Protein AF-A0A9W9DCE4-F1 (afdb_monomer_lite)

pLDDT: mean 75.3, std 23.55, range [30.25, 98.38]

Organism: NCBI:txid40482

Sequence (128 aa):
QAVLPASQFKAKALPLHVNVTHTPPSAGDDDTVPSTSADPGQLGTLTLVPSSFNTGSYGWKGSKRLTVELENDTGTKEKVQVMLTINATVLNSKNAPSEEEKDEAKDTNGEAAKEKEEEEDGGEKDAE

Secondary structure (DSSP, 8-state):
-PPPPHHHHHHHPPPEEEEEESS---SSS-TTS-GGGS-TTEEEEEEEEEEE-TTS-EEEEEEEEEEEEEE-TTS-EEEEEEEEEEEEEPTTGGGSPPPPS---------------------------

Radius of gyration: 23.0 Å; chains: 1; bounding box: 84×34×57 Å

Structure (mmCIF, N/CA/C/O backbone):
data_AF-A0A9W9DCE4-F1
#
_entry.id   AF-A0A9W9DCE4-F1
#
loop_
_atom_site.group_PDB
_atom_site.id
_atom_site.type_symbol
_atom_site.label_atom_id
_atom_site.label_alt_id
_atom_site.label_comp_id
_atom_site.label_asym_id
_atom_site.label_entity_id
_atom_site.label_seq_id
_atom_site.pdbx_PDB_ins_code
_atom_site.Cartn_x
_atom_site.Cartn_y
_atom_site.Cartn_z
_atom_site.occupancy
_atom_site.B_iso_or_equiv
_atom_site.auth_seq_id
_atom_site.auth_comp_id
_atom_site.auth_asym_id
_atom_site.auth_atom_id
_atom_site.pdbx_PDB_model_num
ATOM 1 N N . GLN A 1 1 ? 23.523 1.875 -9.593 1.00 60.00 1 GLN A N 1
ATOM 2 C CA . GLN A 1 1 ? 22.257 1.117 -9.678 1.00 60.00 1 GLN A CA 1
ATOM 3 C C . GLN A 1 1 ? 21.545 1.557 -10.947 1.00 60.00 1 GLN A C 1
ATOM 5 O O . GLN A 1 1 ? 21.476 2.758 -11.175 1.00 60.00 1 GLN A O 1
ATOM 10 N N . ALA A 1 2 ? 21.118 0.629 -11.803 1.00 61.72 2 ALA A N 1
ATOM 11 C CA . ALA A 1 2 ? 20.424 0.972 -13.045 1.00 61.72 2 ALA A CA 1
ATOM 12 C C . ALA A 1 2 ? 18.934 1.228 -12.767 1.00 61.72 2 ALA A C 1
ATOM 14 O O . ALA A 1 2 ? 18.320 0.488 -11.998 1.00 61.72 2 ALA A O 1
ATOM 15 N N . VAL A 1 3 ? 18.374 2.274 -13.376 1.00 78.69 3 VAL A N 1
ATOM 16 C CA . VAL A 1 3 ? 16.952 2.632 -13.293 1.00 78.69 3 VAL A CA 1
ATOM 17 C C . VAL A 1 3 ? 16.301 2.204 -14.607 1.00 78.69 3 VAL A C 1
ATOM 19 O O . VAL A 1 3 ? 16.808 2.531 -15.680 1.00 78.69 3 VAL A O 1
ATOM 22 N N . LEU A 1 4 ? 15.231 1.415 -14.523 1.00 88.56 4 LEU A N 1
ATOM 23 C CA . LEU A 1 4 ? 14.514 0.911 -15.691 1.00 88.56 4 LEU A CA 1
ATOM 24 C C . LEU A 1 4 ? 13.471 1.933 -16.161 1.00 88.56 4 LEU A C 1
ATOM 26 O O . LEU A 1 4 ? 12.921 2.660 -15.336 1.00 88.56 4 LEU A O 1
ATOM 30 N N . PRO A 1 5 ? 13.142 1.949 -17.457 1.00 91.69 5 PRO A N 1
ATOM 31 C CA . PRO A 1 5 ? 11.953 2.628 -17.952 1.00 91.69 5 PRO A CA 1
ATOM 32 C C . PRO A 1 5 ? 10.660 2.154 -17.249 1.00 91.69 5 PRO A C 1
ATOM 34 O O . PRO A 1 5 ? 10.578 1.014 -16.774 1.00 91.69 5 PRO A O 1
ATOM 37 N N . ALA A 1 6 ? 9.652 3.025 -17.135 1.00 91.50 6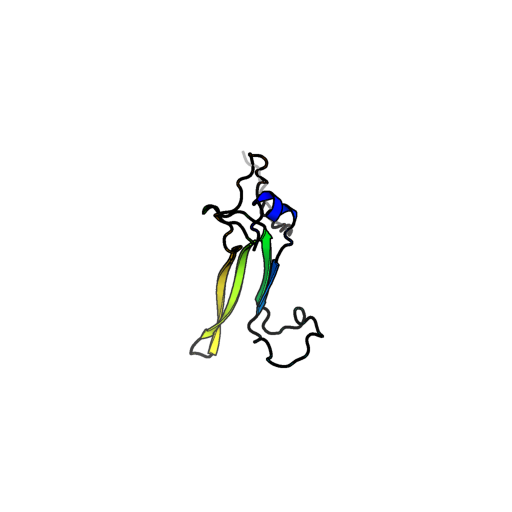 ALA A N 1
ATOM 38 C CA . ALA A 1 6 ? 8.486 2.777 -16.280 1.00 91.50 6 ALA A CA 1
ATOM 39 C C . ALA A 1 6 ? 7.590 1.616 -16.759 1.00 91.50 6 ALA A C 1
ATOM 41 O O . ALA A 1 6 ? 7.102 0.851 -15.924 1.00 91.50 6 ALA A O 1
ATOM 42 N N . SER A 1 7 ? 7.372 1.439 -18.066 1.00 92.00 7 SER A N 1
ATOM 43 C CA . SER A 1 7 ? 6.679 0.266 -18.623 1.00 92.00 7 SER A CA 1
ATOM 44 C C . SER A 1 7 ? 7.462 -1.007 -18.338 1.00 92.00 7 SER A C 1
ATOM 46 O O . SER A 1 7 ? 6.881 -1.974 -17.844 1.00 92.00 7 SER A O 1
ATOM 48 N N . GLN A 1 8 ? 8.788 -0.997 -18.521 1.00 93.94 8 GLN A N 1
ATOM 49 C CA . GLN A 1 8 ? 9.599 -2.166 -18.166 1.00 93.94 8 GLN A CA 1
ATOM 50 C C . GLN A 1 8 ? 9.507 -2.522 -16.682 1.00 93.94 8 GLN A C 1
ATOM 52 O O . GLN A 1 8 ? 9.478 -3.707 -16.344 1.00 93.94 8 GLN A O 1
ATOM 57 N N . PHE A 1 9 ? 9.468 -1.524 -15.797 1.00 94.12 9 PHE A N 1
ATOM 58 C CA . PHE A 1 9 ? 9.238 -1.760 -14.377 1.00 94.12 9 PHE A CA 1
ATOM 59 C C . PHE A 1 9 ? 7.867 -2.405 -14.150 1.00 94.12 9 PHE A C 1
ATOM 61 O O . PHE A 1 9 ? 7.804 -3.476 -13.553 1.00 94.12 9 PHE A O 1
ATOM 68 N N . LYS A 1 10 ? 6.786 -1.812 -14.670 1.00 94.50 10 LYS A N 1
ATOM 69 C CA . LYS A 1 10 ? 5.420 -2.328 -14.482 1.00 94.50 10 LYS A CA 1
ATOM 70 C C . LYS A 1 10 ? 5.238 -3.746 -15.035 1.00 94.50 10 LYS A C 1
ATOM 72 O O . LYS A 1 10 ? 4.539 -4.538 -14.421 1.00 94.50 10 LYS A O 1
ATOM 77 N N . ALA A 1 11 ? 5.892 -4.083 -16.148 1.00 95.12 11 ALA A N 1
ATOM 78 C CA . ALA A 1 11 ? 5.817 -5.410 -16.761 1.00 95.12 11 ALA A CA 1
ATOM 79 C C . ALA A 1 11 ? 6.567 -6.501 -15.973 1.00 95.12 11 ALA A C 1
ATOM 81 O O . ALA A 1 11 ? 6.247 -7.680 -16.100 1.00 95.12 11 ALA A O 1
ATOM 82 N N . LYS A 1 12 ? 7.592 -6.123 -15.198 1.00 94.38 12 LYS A N 1
ATOM 83 C CA . LYS A 1 12 ? 8.462 -7.065 -14.470 1.00 94.38 12 LYS A CA 1
ATOM 84 C C . LYS A 1 12 ? 8.181 -7.115 -12.971 1.00 94.38 12 LYS A C 1
ATOM 86 O O . LYS A 1 12 ? 8.522 -8.101 -12.324 1.00 94.38 12 LYS A O 1
ATOM 91 N N . ALA A 1 13 ? 7.642 -6.041 -12.405 1.00 95.62 13 ALA A N 1
ATOM 92 C CA . ALA A 1 13 ? 7.401 -5.934 -10.979 1.00 95.62 13 ALA A CA 1
ATOM 93 C C . ALA A 1 13 ? 6.201 -6.792 -10.568 1.00 95.62 13 ALA A C 1
ATOM 95 O O . ALA A 1 13 ? 5.139 -6.746 -11.183 1.00 95.62 13 ALA A O 1
ATOM 96 N N . LEU A 1 14 ? 6.370 -7.549 -9.487 1.00 97.50 14 LEU A N 1
ATOM 97 C CA . LEU A 1 14 ? 5.275 -8.255 -8.830 1.00 97.50 14 LEU A CA 1
ATOM 98 C C . LEU A 1 14 ? 4.603 -7.334 -7.807 1.00 97.50 14 LEU A C 1
ATOM 100 O O . LEU A 1 14 ? 5.265 -6.425 -7.300 1.00 97.50 14 LEU A O 1
ATOM 104 N N . PRO A 1 15 ? 3.322 -7.546 -7.473 1.00 97.62 15 PRO A N 1
ATOM 105 C CA . PRO A 1 15 ? 2.679 -6.827 -6.382 1.00 97.62 15 PRO A CA 1
ATOM 106 C C . PRO A 1 15 ? 3.410 -7.014 -5.045 1.00 97.62 15 PRO A C 1
ATOM 108 O O . PRO A 1 15 ? 4.026 -8.052 -4.803 1.00 97.62 15 PRO A O 1
ATOM 111 N N . LEU A 1 16 ? 3.309 -6.022 -4.159 1.00 97.88 16 LEU A N 1
ATOM 112 C CA . LEU A 1 16 ? 3.758 -6.154 -2.771 1.00 97.88 16 LEU A CA 1
ATOM 113 C C . LEU A 1 16 ? 2.554 -6.422 -1.877 1.00 97.88 16 LEU A C 1
ATOM 115 O O . LEU A 1 16 ? 1.563 -5.700 -1.946 1.00 97.88 16 LEU A O 1
ATOM 119 N N . HIS A 1 17 ? 2.648 -7.422 -1.011 1.00 95.50 17 HIS A N 1
ATOM 120 C CA . HIS A 1 17 ? 1.609 -7.708 -0.029 1.00 95.50 17 HIS A CA 1
ATOM 121 C C . HIS A 1 17 ? 2.025 -7.159 1.331 1.00 95.50 17 HIS A C 1
ATOM 123 O O . HIS A 1 17 ? 3.114 -7.443 1.823 1.00 95.50 17 HIS A O 1
ATOM 129 N N . VAL A 1 18 ? 1.148 -6.359 1.926 1.00 94.12 18 VAL A N 1
ATOM 130 C CA . VAL A 1 18 ? 1.336 -5.760 3.245 1.00 94.12 18 VAL A CA 1
ATOM 131 C C . VAL A 1 18 ? 0.346 -6.400 4.201 1.00 94.12 18 VAL A C 1
ATOM 133 O O . VAL A 1 18 ? -0.859 -6.402 3.938 1.00 94.12 18 VAL A O 1
ATOM 136 N N . ASN A 1 19 ? 0.864 -6.918 5.311 1.00 92.00 19 ASN A N 1
ATOM 137 C CA . ASN A 1 19 ? 0.065 -7.355 6.441 1.00 92.00 19 ASN A CA 1
ATOM 138 C C . ASN A 1 19 ? 0.042 -6.250 7.496 1.00 92.00 19 ASN A C 1
ATOM 140 O O . ASN A 1 19 ? 1.097 -5.791 7.928 1.00 92.00 19 ASN A O 1
ATOM 144 N N . VAL A 1 20 ? -1.148 -5.810 7.889 1.00 92.19 20 VAL A N 1
ATOM 145 C CA . VAL A 1 20 ? -1.332 -4.795 8.925 1.00 92.19 20 VAL A CA 1
ATOM 146 C C . VAL A 1 20 ? -1.858 -5.494 10.166 1.00 92.19 20 VAL A C 1
ATOM 148 O O . VAL A 1 20 ? -2.902 -6.143 10.115 1.00 92.19 20 VAL A O 1
ATOM 151 N N . THR A 1 21 ? -1.135 -5.354 11.272 1.00 92.31 21 THR A N 1
ATOM 152 C CA . THR A 1 21 ? -1.447 -6.015 12.538 1.00 92.31 21 THR A CA 1
ATOM 153 C C . THR A 1 21 ? -0.984 -5.180 13.730 1.00 92.31 21 THR A C 1
ATOM 155 O O . THR A 1 21 ? -0.037 -4.400 13.620 1.00 92.31 21 THR A O 1
ATOM 158 N N . HIS A 1 22 ? -1.664 -5.341 14.865 1.00 90.00 22 HIS A N 1
ATOM 159 C CA . HIS A 1 22 ? -1.227 -4.855 16.172 1.00 90.00 22 HIS A CA 1
ATOM 160 C C . HIS A 1 22 ? -0.199 -5.763 16.845 1.00 90.00 22 HIS A C 1
ATOM 162 O O . HIS A 1 22 ? 0.428 -5.334 17.813 1.00 90.00 22 HIS A O 1
ATOM 168 N N . THR A 1 23 ? -0.021 -6.993 16.362 1.00 87.44 23 THR A N 1
ATOM 169 C CA . THR A 1 23 ? 0.964 -7.922 16.910 1.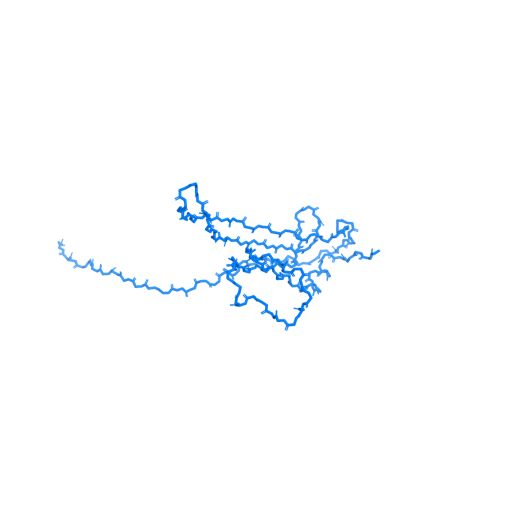00 87.44 23 THR A CA 1
ATOM 170 C C . THR A 1 23 ? 2.364 -7.418 16.566 1.00 87.44 23 THR A C 1
ATOM 172 O O . THR A 1 23 ? 2.712 -7.341 15.384 1.00 87.44 23 THR A O 1
ATOM 175 N N . PRO A 1 24 ? 3.183 -7.038 17.565 1.00 82.94 24 PRO A N 1
ATOM 176 C CA . PRO A 1 24 ? 4.539 -6.587 17.304 1.00 82.94 24 PRO A CA 1
ATOM 177 C C . PRO A 1 24 ? 5.344 -7.712 16.642 1.00 82.94 24 PRO A C 1
ATOM 179 O O . PRO A 1 24 ? 5.170 -8.872 17.022 1.00 82.94 24 PRO A O 1
ATOM 182 N N . PRO A 1 25 ? 6.252 -7.407 15.700 1.00 73.69 25 PRO A N 1
ATOM 183 C CA . PRO A 1 25 ? 7.187 -8.407 15.206 1.00 73.69 25 PRO A CA 1
ATOM 184 C C . PRO A 1 25 ? 8.014 -8.913 16.395 1.00 73.69 25 PRO A C 1
ATOM 186 O O . PRO A 1 25 ? 8.760 -8.151 17.013 1.00 73.69 25 PRO A O 1
ATOM 189 N N . SER A 1 26 ? 7.838 -10.180 16.772 1.00 68.56 26 SER A N 1
ATOM 190 C CA . SER A 1 26 ? 8.616 -10.798 17.843 1.00 68.56 26 SER A CA 1
ATOM 191 C C . SER A 1 26 ? 10.086 -10.806 17.433 1.00 68.56 26 SER A C 1
ATOM 193 O O . SER A 1 26 ? 10.429 -11.362 16.397 1.00 68.56 26 SER A O 1
ATOM 195 N N . ALA A 1 27 ? 10.962 -10.210 18.243 1.00 52.12 27 ALA A N 1
ATOM 196 C CA . ALA A 1 27 ? 12.406 -10.138 17.989 1.00 52.12 27 ALA A CA 1
ATOM 197 C C . ALA A 1 27 ? 13.142 -11.494 18.142 1.00 52.12 27 ALA A C 1
ATOM 199 O O . ALA A 1 27 ? 14.332 -11.510 18.438 1.00 52.12 27 ALA A O 1
ATOM 200 N N . GLY A 1 28 ? 12.432 -12.619 18.017 1.00 50.50 28 GLY A N 1
ATOM 201 C CA . GLY A 1 28 ? 12.951 -13.970 18.212 1.00 50.50 28 GLY A CA 1
ATOM 202 C C . GLY A 1 28 ? 12.999 -14.736 16.897 1.00 50.50 28 GLY A C 1
ATOM 203 O O . GLY A 1 28 ? 11.986 -14.839 16.209 1.00 50.50 28 GLY A O 1
ATOM 204 N N . ASP A 1 29 ? 14.186 -15.247 16.588 1.00 49.88 29 ASP A N 1
ATOM 205 C CA . ASP A 1 29 ? 14.529 -16.098 15.454 1.00 49.88 29 ASP A CA 1
ATOM 206 C C . ASP A 1 29 ? 13.609 -17.326 15.332 1.00 49.88 29 ASP A C 1
ATOM 208 O O . ASP A 1 29 ? 13.849 -18.343 15.975 1.00 49.88 29 ASP A O 1
ATOM 212 N N . ASP A 1 30 ? 12.576 -17.264 14.494 1.00 53.94 30 ASP A N 1
ATOM 213 C CA . ASP A 1 30 ? 12.069 -18.449 13.792 1.00 53.94 30 ASP A CA 1
ATOM 214 C C . ASP A 1 30 ? 11.200 -18.014 12.598 1.00 53.94 30 ASP A C 1
ATOM 216 O O . ASP A 1 30 ? 9.986 -17.838 12.688 1.00 53.94 30 ASP A O 1
ATOM 220 N N . ASP A 1 31 ? 11.846 -17.829 11.443 1.00 56.31 31 ASP A N 1
ATOM 221 C CA . ASP A 1 31 ? 11.243 -17.507 10.133 1.00 56.31 31 ASP A CA 1
ATOM 222 C C . ASP A 1 31 ? 10.397 -18.670 9.546 1.00 56.31 31 ASP A C 1
ATOM 224 O O . ASP A 1 31 ? 10.140 -18.741 8.342 1.00 56.31 31 ASP A O 1
ATOM 228 N N . THR A 1 32 ? 9.986 -19.643 10.364 1.00 55.34 32 THR A N 1
ATOM 229 C CA . THR A 1 32 ? 9.501 -20.950 9.893 1.00 55.34 32 THR A CA 1
ATOM 230 C C . THR A 1 32 ? 7.979 -21.109 9.867 1.00 55.34 32 THR A C 1
ATOM 232 O O . THR A 1 32 ? 7.493 -22.102 9.321 1.00 55.34 32 THR A O 1
ATOM 235 N N . VAL A 1 33 ? 7.195 -20.140 10.368 1.00 55.06 33 VAL A N 1
ATOM 236 C CA . VAL A 1 33 ? 5.721 -20.238 10.397 1.00 55.06 33 VAL A CA 1
ATOM 237 C C . VAL A 1 33 ? 5.053 -19.011 9.753 1.00 55.06 33 VAL A C 1
ATOM 239 O O . VAL A 1 33 ? 5.191 -17.903 10.269 1.00 55.06 33 VAL A O 1
ATOM 242 N N . PRO A 1 34 ? 4.274 -19.170 8.662 1.00 56.56 34 PRO A N 1
ATOM 243 C CA . PRO A 1 34 ? 3.475 -18.084 8.095 1.00 56.56 34 PRO A CA 1
ATOM 244 C C . PRO A 1 34 ? 2.382 -17.658 9.089 1.00 56.56 34 PRO A C 1
ATOM 246 O O . PRO A 1 34 ? 1.355 -18.319 9.238 1.00 56.56 34 PRO A O 1
ATOM 249 N N . SER A 1 35 ? 2.608 -16.553 9.794 1.00 58.34 35 SER A N 1
ATOM 250 C CA . SER A 1 35 ? 1.823 -16.124 10.959 1.00 58.34 35 SER A CA 1
ATOM 251 C C . SER A 1 35 ? 0.494 -15.426 10.639 1.00 58.34 35 SER A C 1
ATOM 253 O O . SER A 1 35 ? -0.234 -15.053 11.550 1.00 58.34 35 SER A O 1
ATOM 255 N N . THR A 1 36 ? 0.117 -15.257 9.369 1.00 60.72 36 THR A N 1
ATOM 256 C CA . THR A 1 36 ? -0.941 -14.298 8.991 1.00 60.72 36 THR A CA 1
ATOM 257 C C . THR A 1 36 ? -2.383 -14.774 9.198 1.00 60.72 36 THR A C 1
ATOM 259 O O . THR A 1 36 ? -3.285 -13.940 9.206 1.00 60.72 36 THR A O 1
ATOM 262 N N . SER A 1 37 ? -2.640 -16.078 9.369 1.00 57.50 37 SER A N 1
ATOM 263 C CA . SER A 1 37 ? -4.012 -16.602 9.557 1.00 57.50 37 SER A CA 1
ATOM 264 C C . SER A 1 37 ? -4.419 -16.818 11.018 1.00 57.50 37 SER A C 1
ATOM 266 O O . SER A 1 37 ? -5.607 -16.940 11.304 1.00 57.50 37 SER A O 1
ATOM 268 N N . ALA A 1 38 ? -3.451 -16.834 11.938 1.00 65.75 38 ALA A N 1
ATOM 269 C CA . ALA A 1 38 ? -3.667 -17.041 13.372 1.00 65.75 38 ALA A CA 1
ATOM 270 C C . ALA A 1 38 ? -3.270 -15.818 14.216 1.00 65.75 38 ALA A C 1
ATOM 272 O O . ALA A 1 38 ? -3.189 -15.921 15.437 1.00 65.75 38 ALA A O 1
ATOM 273 N N . ASP A 1 39 ? -3.003 -14.678 13.572 1.00 76.50 39 ASP A N 1
ATOM 274 C CA . ASP A 1 39 ? -2.582 -13.444 14.225 1.00 76.50 39 ASP A CA 1
ATOM 275 C C . ASP A 1 39 ? -3.765 -12.768 14.956 1.00 76.50 39 ASP A C 1
ATOM 277 O O . ASP A 1 39 ? -4.666 -12.238 14.298 1.00 76.50 39 ASP A O 1
ATOM 281 N N . PRO A 1 40 ? -3.775 -12.729 16.306 1.00 81.88 40 PRO A N 1
ATOM 282 C CA . PRO A 1 40 ? -4.858 -12.111 17.073 1.00 81.88 40 PRO A CA 1
ATOM 283 C C . PRO A 1 40 ? -4.965 -10.594 16.867 1.00 81.88 40 PRO A C 1
ATOM 285 O O . PRO A 1 40 ? -6.008 -10.009 17.149 1.00 81.88 40 PRO A O 1
ATOM 288 N N . GLY A 1 41 ? -3.885 -9.952 16.412 1.00 87.38 41 GLY A N 1
ATOM 289 C CA . GLY A 1 41 ? -3.799 -8.515 16.167 1.00 87.38 41 GLY A CA 1
ATOM 290 C C . GLY A 1 41 ? -4.111 -8.110 14.727 1.00 87.38 41 GLY A C 1
ATOM 291 O O . GLY A 1 41 ? -3.973 -6.931 14.399 1.00 87.38 41 GLY A O 1
ATOM 292 N N . GLN A 1 42 ? -4.498 -9.051 13.863 1.00 89.75 42 GLN A N 1
ATOM 293 C CA . GLN A 1 42 ? -4.684 -8.814 12.436 1.00 89.75 42 GLN A CA 1
ATOM 294 C C . GLN A 1 42 ? -5.738 -7.731 12.154 1.00 89.75 42 GLN A C 1
ATOM 296 O O . GLN A 1 42 ? -6.911 -7.872 12.492 1.00 89.75 42 GLN A O 1
ATOM 301 N N . LEU A 1 43 ? -5.332 -6.676 11.445 1.00 91.50 43 LEU A N 1
ATOM 302 C CA . LEU A 1 43 ? -6.213 -5.593 10.988 1.00 91.50 43 LEU A CA 1
ATOM 303 C C . LEU A 1 43 ? -6.602 -5.749 9.517 1.00 91.50 43 LEU A C 1
ATOM 305 O O . LEU A 1 43 ? -7.684 -5.334 9.100 1.00 91.50 43 LEU A O 1
ATOM 309 N N . GLY A 1 44 ? -5.727 -6.351 8.709 1.00 91.00 44 GLY A N 1
ATOM 310 C CA . GLY A 1 44 ? -6.034 -6.707 7.331 1.00 91.00 44 GLY A CA 1
ATOM 311 C C . GLY A 1 44 ? -4.826 -6.712 6.405 1.00 91.00 44 GLY A C 1
ATOM 312 O O . GLY A 1 44 ? -3.725 -6.297 6.753 1.00 91.00 44 GLY A O 1
ATOM 313 N N . THR A 1 45 ? -5.064 -7.164 5.177 1.00 93.75 45 THR A N 1
ATOM 314 C CA . THR A 1 45 ? -4.057 -7.233 4.114 1.00 93.75 45 THR A CA 1
ATOM 315 C C . THR A 1 45 ? -4.322 -6.212 3.011 1.00 93.75 45 THR A C 1
ATOM 317 O O . THR A 1 45 ? -5.478 -5.925 2.683 1.00 93.75 45 THR A O 1
ATOM 320 N N . LEU A 1 46 ? -3.258 -5.668 2.425 1.00 95.12 46 LEU A N 1
ATOM 321 C CA . LEU A 1 46 ? -3.294 -4.758 1.279 1.00 95.12 46 LEU A CA 1
ATOM 322 C C . LEU A 1 46 ? -2.309 -5.246 0.213 1.00 95.12 46 LEU A C 1
ATOM 324 O O . LEU A 1 46 ? -1.178 -5.606 0.527 1.00 95.12 46 LEU A O 1
ATOM 328 N N . THR A 1 47 ? -2.724 -5.199 -1.049 1.00 97.38 47 THR A N 1
ATOM 329 C CA . THR A 1 47 ? -1.847 -5.442 -2.196 1.00 97.38 47 THR A CA 1
ATOM 330 C C . THR A 1 47 ? -1.482 -4.107 -2.834 1.00 97.38 47 THR A C 1
ATOM 332 O O . THR A 1 47 ? -2.362 -3.343 -3.222 1.00 97.38 47 THR A O 1
ATOM 335 N N . LEU A 1 48 ? -0.187 -3.819 -2.936 1.00 98.06 48 LEU A N 1
ATOM 336 C CA . LEU A 1 48 ? 0.343 -2.673 -3.663 1.00 98.06 48 LEU A CA 1
ATOM 337 C C . LEU A 1 48 ? 0.683 -3.110 -5.087 1.00 98.06 48 LEU A C 1
ATOM 339 O O . LEU A 1 48 ? 1.490 -4.021 -5.283 1.00 98.06 48 LEU A O 1
ATOM 343 N N . VAL A 1 49 ? 0.098 -2.453 -6.079 1.00 97.75 49 VAL A N 1
ATOM 344 C CA . VAL A 1 49 ? 0.304 -2.760 -7.497 1.00 97.75 49 VAL A CA 1
ATOM 345 C C . VAL A 1 49 ? 1.392 -1.871 -8.099 1.00 97.75 49 VAL A C 1
ATOM 347 O O . VAL A 1 49 ? 1.475 -0.694 -7.737 1.00 97.75 49 VAL A O 1
ATOM 350 N N . PRO A 1 50 ? 2.236 -2.392 -9.010 1.00 97.94 50 PRO A N 1
ATOM 351 C CA . PRO A 1 50 ? 3.179 -1.573 -9.764 1.00 97.94 50 PRO A CA 1
ATOM 352 C C . PRO A 1 50 ? 2.458 -0.445 -10.512 1.00 97.94 50 PRO A C 1
ATOM 354 O O . PRO A 1 50 ? 1.448 -0.666 -11.174 1.00 97.94 50 PRO A O 1
ATOM 357 N N . SER A 1 51 ? 2.948 0.783 -10.401 1.00 95.69 51 SER A N 1
ATOM 358 C CA . SER A 1 51 ? 2.268 1.982 -10.893 1.00 95.69 51 SER A CA 1
ATOM 359 C C . SER A 1 51 ? 3.251 3.113 -11.181 1.00 95.69 51 SER A C 1
ATOM 361 O O . SER A 1 51 ? 4.327 3.200 -10.585 1.00 95.69 51 SER A O 1
ATOM 363 N N . SER A 1 52 ? 2.847 4.018 -12.072 1.00 94.31 52 SER A N 1
ATOM 364 C CA . SER A 1 52 ? 3.488 5.324 -12.246 1.00 94.31 52 SER A CA 1
ATOM 365 C C . SER A 1 52 ? 2.768 6.366 -11.386 1.00 94.31 52 SER A C 1
ATOM 367 O O . SER A 1 52 ? 1.554 6.305 -11.206 1.00 94.31 52 SER A O 1
ATOM 369 N N . PHE A 1 53 ? 3.505 7.339 -10.864 1.00 93.06 53 PHE A N 1
ATOM 370 C CA . PHE A 1 53 ? 2.978 8.455 -10.086 1.00 93.06 53 PHE A CA 1
ATOM 371 C C . PHE A 1 53 ? 2.902 9.716 -10.951 1.00 93.06 53 PHE A C 1
ATOM 373 O O . PHE A 1 53 ? 3.771 9.954 -11.788 1.00 93.06 53 PHE A O 1
ATOM 380 N N . ASN A 1 54 ? 1.926 10.590 -10.687 1.00 88.69 54 ASN A N 1
ATOM 381 C CA . ASN A 1 54 ? 1.771 11.873 -11.392 1.00 88.69 54 ASN A CA 1
ATOM 382 C C . ASN A 1 54 ? 3.006 12.788 -11.291 1.00 88.69 54 ASN A C 1
ATOM 384 O O . ASN A 1 54 ? 3.169 13.703 -12.088 1.00 88.69 54 ASN A O 1
ATOM 388 N N . THR A 1 55 ? 3.882 12.548 -10.315 1.00 87.94 55 THR A N 1
ATOM 389 C CA . THR A 1 55 ? 5.143 13.273 -10.115 1.00 87.94 55 THR A CA 1
ATOM 390 C C . THR A 1 55 ? 6.301 12.747 -10.977 1.00 87.94 55 THR A C 1
ATOM 392 O O . THR A 1 55 ? 7.442 13.169 -10.774 1.00 87.94 55 THR A O 1
ATOM 395 N N . GLY A 1 56 ? 6.036 11.805 -11.891 1.00 87.62 56 GLY A N 1
ATOM 396 C CA . GLY A 1 56 ? 7.005 11.212 -12.821 1.00 87.62 56 GLY A CA 1
ATOM 397 C C . GLY A 1 56 ? 7.818 10.041 -12.258 1.00 87.62 56 GLY A C 1
ATOM 398 O O . GLY A 1 56 ? 8.538 9.384 -12.999 1.00 87.62 56 GLY A O 1
ATOM 399 N N . SER A 1 57 ? 7.716 9.749 -10.959 1.00 93.38 57 SER A N 1
ATOM 400 C CA . SER A 1 57 ? 8.300 8.538 -10.365 1.00 93.38 57 SER A CA 1
ATOM 401 C C . SER A 1 57 ? 7.431 7.306 -10.627 1.00 93.38 57 SER A C 1
ATOM 403 O O . SER A 1 57 ? 6.255 7.431 -10.952 1.00 93.38 57 SER A O 1
ATOM 405 N N . TYR A 1 58 ? 7.966 6.109 -10.403 1.00 95.44 58 TYR A N 1
ATOM 406 C CA . TYR A 1 58 ? 7.198 4.860 -10.413 1.00 95.44 58 TYR A CA 1
ATOM 407 C C . TYR A 1 58 ? 7.527 4.007 -9.180 1.00 95.44 58 TYR A C 1
ATOM 409 O O . TYR A 1 58 ? 8.509 4.255 -8.471 1.00 95.44 58 TYR A O 1
ATOM 417 N N . GLY A 1 59 ? 6.686 3.020 -8.893 1.00 96.38 59 GLY A N 1
ATOM 418 C CA . GLY A 1 59 ? 6.814 2.154 -7.726 1.00 96.38 59 GLY A CA 1
ATOM 419 C C . GLY A 1 59 ? 5.561 1.322 -7.506 1.00 96.38 59 GLY A C 1
ATOM 420 O O . GLY A 1 59 ? 4.922 0.937 -8.474 1.00 96.38 59 GLY A O 1
ATOM 421 N N . TRP A 1 60 ? 5.187 1.061 -6.258 1.00 98.38 60 TRP A N 1
ATOM 422 C CA . TRP A 1 60 ? 3.945 0.372 -5.920 1.00 98.38 60 TRP A CA 1
ATOM 423 C C . TRP A 1 60 ? 2.982 1.292 -5.185 1.00 98.38 60 TRP A C 1
ATOM 425 O O . TRP A 1 60 ? 3.397 2.080 -4.332 1.00 98.38 60 TRP A O 1
ATOM 435 N N . LYS A 1 61 ? 1.693 1.164 -5.490 1.00 97.25 61 LYS A N 1
ATOM 436 C CA . LYS A 1 61 ? 0.615 1.926 -4.862 1.00 97.25 61 LYS A CA 1
ATOM 437 C C . LYS A 1 61 ? -0.474 0.989 -4.369 1.00 97.25 61 LYS A C 1
ATOM 439 O O . LYS A 1 61 ? -0.831 0.038 -5.053 1.00 97.25 61 LYS A O 1
ATOM 444 N N . GLY A 1 62 ? -1.045 1.295 -3.214 1.00 96.81 62 GLY A N 1
ATOM 445 C CA . GLY A 1 62 ? -2.276 0.660 -2.765 1.00 96.81 62 GLY A CA 1
ATOM 446 C C . GLY A 1 62 ? -2.935 1.436 -1.636 1.00 96.81 62 GLY A C 1
ATOM 447 O O . GLY A 1 62 ? -2.285 2.203 -0.921 1.00 96.81 62 GLY A O 1
ATOM 448 N N . SER A 1 63 ? -4.241 1.242 -1.490 1.00 96.75 63 SER A N 1
ATOM 449 C CA . SER A 1 63 ? -5.039 1.852 -0.431 1.00 96.75 63 SER A CA 1
ATOM 450 C C . SER A 1 63 ? -6.102 0.890 0.074 1.00 96.75 63 SER A C 1
ATOM 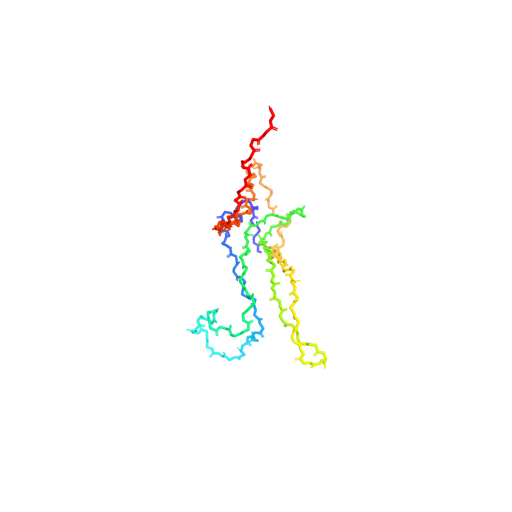452 O O . SER A 1 63 ? -6.666 0.139 -0.717 1.00 96.75 63 SER A O 1
ATOM 454 N N . LYS A 1 64 ? -6.404 0.930 1.373 1.00 95.38 64 LYS A N 1
ATOM 455 C CA . LYS A 1 64 ? -7.468 0.129 1.983 1.00 95.38 64 LYS A CA 1
ATOM 456 C C . LYS A 1 64 ? -8.114 0.876 3.143 1.00 95.38 64 LYS A C 1
ATOM 458 O O . LYS A 1 64 ? -7.421 1.502 3.944 1.00 95.38 64 LYS A O 1
ATOM 463 N N . ARG A 1 65 ? -9.439 0.768 3.255 1.00 96.56 65 ARG A N 1
ATOM 464 C CA . ARG A 1 65 ? -10.169 1.170 4.459 1.00 96.56 65 ARG A CA 1
ATOM 465 C C . ARG A 1 65 ? -10.127 0.029 5.476 1.00 96.56 65 ARG A C 1
ATOM 467 O O . ARG A 1 65 ? -10.451 -1.106 5.140 1.00 96.56 65 ARG A O 1
ATOM 474 N N . LEU A 1 66 ? -9.721 0.332 6.699 1.00 94.75 66 LEU A N 1
ATOM 475 C CA . LEU A 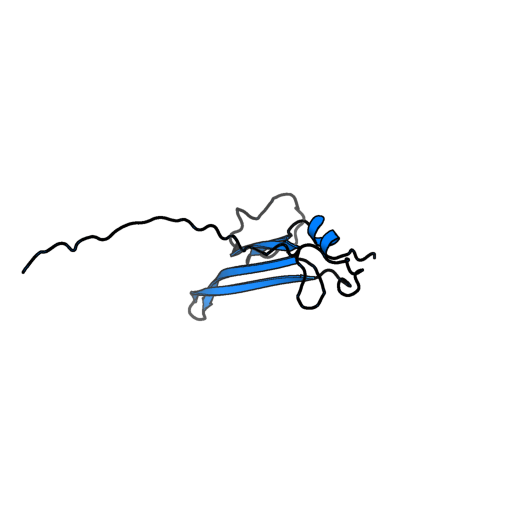1 66 ? -9.617 -0.601 7.818 1.00 94.75 66 LEU A CA 1
ATOM 476 C C . LEU A 1 66 ? -10.505 -0.109 8.959 1.00 94.75 66 LEU A C 1
ATOM 478 O O . LEU A 1 66 ? -10.771 1.086 9.062 1.00 94.75 66 LEU A O 1
ATOM 482 N N . THR A 1 67 ? -10.962 -1.015 9.815 1.00 94.69 67 THR A N 1
ATOM 483 C CA . THR A 1 67 ? -11.602 -0.653 11.086 1.00 94.69 67 THR A CA 1
ATOM 484 C C . THR A 1 67 ? -10.666 -1.044 12.217 1.00 94.69 67 THR A C 1
ATOM 486 O O . THR A 1 67 ? -10.167 -2.165 12.231 1.00 94.69 67 THR A O 1
ATOM 489 N N . VAL A 1 68 ? -10.415 -0.114 13.132 1.00 94.06 68 VAL A N 1
ATOM 490 C CA . VAL A 1 68 ? -9.524 -0.286 14.282 1.00 94.06 68 VAL A CA 1
ATOM 491 C C . VAL A 1 68 ? -10.339 -0.076 15.551 1.00 94.06 68 VAL A C 1
ATOM 493 O O . VAL A 1 68 ? -11.095 0.891 15.640 1.00 94.06 68 VAL A O 1
ATOM 496 N N . GLU A 1 69 ? -10.205 -0.982 16.515 1.00 91.56 69 GLU A N 1
ATOM 497 C CA . GLU A 1 69 ? -10.792 -0.821 17.846 1.00 91.56 69 GLU A CA 1
ATOM 498 C C . GLU A 1 69 ? -9.809 -0.076 18.754 1.00 91.56 69 GLU A C 1
ATOM 500 O O . GLU A 1 69 ? -8.668 -0.504 18.918 1.00 91.56 69 GLU A O 1
ATOM 505 N N . LEU A 1 70 ? -10.253 1.035 19.339 1.00 90.19 70 LEU A N 1
ATOM 506 C CA . LEU A 1 70 ? -9.491 1.843 20.286 1.00 90.19 70 LEU A CA 1
ATOM 507 C C . LEU A 1 70 ? -10.145 1.759 21.660 1.00 90.19 70 LEU A C 1
ATOM 509 O O . LEU A 1 70 ? -11.363 1.864 21.777 1.00 90.19 70 LEU A O 1
ATOM 513 N N . GLU A 1 71 ? -9.344 1.581 22.702 1.00 89.88 71 GLU A N 1
ATOM 514 C CA . GLU A 1 71 ? -9.810 1.693 24.082 1.00 89.88 71 GLU A CA 1
ATOM 515 C C . GLU A 1 71 ? -9.761 3.162 24.510 1.00 89.88 71 GLU A C 1
ATOM 517 O O . GLU A 1 71 ? -8.754 3.840 24.297 1.00 89.88 71 GLU A O 1
ATOM 522 N N . ASN A 1 72 ? -10.855 3.665 25.077 1.00 84.62 72 ASN A N 1
ATOM 523 C CA . ASN A 1 72 ? -10.908 5.013 25.637 1.00 84.62 72 ASN A CA 1
ATOM 524 C C . ASN A 1 72 ? -10.584 5.016 27.141 1.00 84.62 72 ASN A C 1
ATOM 526 O O . ASN A 1 72 ? -10.459 3.968 27.770 1.00 84.62 72 ASN A O 1
ATOM 530 N N . ASP A 1 73 ? -10.527 6.205 27.743 1.00 87.50 73 ASP A N 1
ATOM 531 C CA . ASP A 1 73 ? -10.176 6.397 29.161 1.00 87.50 73 ASP A CA 1
ATOM 532 C C . ASP A 1 73 ? -11.108 5.667 30.151 1.00 87.50 73 ASP A C 1
ATOM 534 O O . ASP A 1 73 ? -10.775 5.501 31.324 1.00 87.50 73 ASP A O 1
ATOM 538 N N . THR A 1 74 ? -12.289 5.231 29.697 1.00 86.19 74 THR A N 1
ATOM 539 C CA . THR A 1 74 ? -13.267 4.482 30.505 1.00 86.19 74 THR A CA 1
ATOM 540 C C . THR A 1 74 ? -13.124 2.963 30.376 1.00 86.19 74 THR A C 1
ATOM 542 O O . THR A 1 74 ? -13.882 2.226 31.005 1.00 86.19 74 THR A O 1
ATOM 545 N N . GLY A 1 75 ? -12.183 2.488 29.553 1.00 82.69 75 GLY A N 1
ATOM 546 C CA . GLY A 1 75 ? -12.002 1.073 29.227 1.00 82.69 75 GLY A CA 1
ATOM 547 C C . GLY A 1 75 ? -13.026 0.532 28.224 1.00 82.69 75 GLY A C 1
ATOM 548 O O . GLY A 1 75 ? -13.126 -0.681 28.033 1.00 82.69 75 GLY A O 1
ATOM 549 N N . THR A 1 76 ? -13.823 1.400 27.586 1.00 87.00 76 THR A N 1
ATOM 550 C CA . THR A 1 76 ? -14.754 0.982 26.529 1.00 87.00 76 THR A CA 1
ATOM 551 C C . THR A 1 76 ? -14.086 1.056 25.161 1.00 87.00 76 THR A C 1
ATOM 553 O O . THR A 1 76 ? -13.308 1.968 24.874 1.00 87.00 76 THR A O 1
ATOM 556 N N . LYS A 1 77 ? -14.373 0.063 24.313 1.00 89.38 77 LYS A N 1
ATOM 557 C CA . LYS A 1 77 ? -13.826 -0.021 22.958 1.00 89.38 77 LYS A CA 1
ATOM 558 C C . LYS A 1 77 ? -14.702 0.737 21.966 1.00 89.38 77 LYS A C 1
ATOM 560 O O . LYS A 1 77 ? -15.897 0.465 21.864 1.00 89.38 77 LYS A O 1
ATOM 565 N N . GLU A 1 78 ? -14.094 1.624 21.194 1.00 93.50 78 GLU A N 1
ATOM 566 C CA . GLU A 1 78 ? -14.712 2.351 20.088 1.00 93.50 78 GLU A CA 1
ATOM 567 C C . GLU A 1 78 ? -14.114 1.906 18.748 1.00 93.50 78 GLU A C 1
ATOM 569 O O . GLU A 1 78 ? -12.918 1.637 18.646 1.00 93.50 78 GLU A O 1
ATOM 574 N N . LYS A 1 79 ? -14.942 1.821 17.701 1.00 93.62 79 LYS A N 1
ATOM 575 C CA . LYS A 1 79 ? -14.506 1.463 16.344 1.00 93.62 79 LYS A CA 1
ATOM 576 C C . LYS A 1 79 ? -14.253 2.715 15.514 1.00 93.62 79 LYS A C 1
ATOM 578 O O . LYS A 1 79 ? -15.169 3.500 15.290 1.00 93.62 79 LYS A O 1
ATOM 583 N N . VAL A 1 80 ? -13.048 2.843 14.966 1.00 95.50 80 VAL A N 1
ATOM 584 C CA . VAL A 1 80 ? -12.661 3.930 14.058 1.00 95.50 80 VAL A CA 1
ATOM 585 C C . VAL A 1 80 ? -12.362 3.372 12.671 1.00 95.50 80 VAL A C 1
ATOM 587 O O . VAL A 1 80 ? -11.660 2.372 12.533 1.00 95.50 80 VAL A O 1
ATOM 590 N N . GLN A 1 81 ? -12.867 4.029 11.625 1.00 95.94 81 GLN A N 1
ATOM 591 C CA . GLN A 1 81 ? -12.504 3.707 10.244 1.00 95.94 81 GLN A CA 1
ATOM 592 C C . GLN A 1 81 ? -11.274 4.510 9.809 1.00 95.94 81 GLN A C 1
ATOM 594 O O . GLN A 1 81 ? -11.268 5.737 9.868 1.00 95.94 81 GLN A O 1
ATOM 599 N N . VAL A 1 82 ? -10.247 3.818 9.325 1.00 95.81 82 VAL A N 1
ATOM 600 C CA . VAL A 1 82 ? -8.972 4.396 8.888 1.00 95.81 82 VAL A CA 1
ATOM 601 C C . VAL A 1 82 ? -8.787 4.149 7.398 1.00 95.81 82 VAL A C 1
ATOM 603 O O . VAL A 1 82 ? -9.006 3.041 6.915 1.00 95.81 82 VAL A O 1
ATOM 606 N N . MET A 1 83 ? -8.343 5.164 6.660 1.00 96.81 83 MET A N 1
ATOM 607 C CA . MET A 1 83 ? -7.861 4.995 5.289 1.00 96.81 83 MET A CA 1
ATOM 608 C C . MET A 1 83 ? -6.338 4.839 5.309 1.00 96.81 83 MET A C 1
ATOM 610 O O . MET A 1 83 ? -5.621 5.805 5.558 1.00 96.81 83 MET A O 1
ATOM 614 N N . LEU A 1 84 ? -5.835 3.643 5.011 1.00 96.81 84 LEU A N 1
ATOM 615 C CA . LEU A 1 84 ? -4.407 3.401 4.821 1.00 96.81 84 LEU A CA 1
ATOM 616 C C . LEU A 1 84 ? -4.064 3.567 3.342 1.00 96.81 84 LEU A C 1
ATOM 618 O O . LEU A 1 84 ? -4.661 2.906 2.499 1.00 96.81 84 LEU A O 1
ATOM 622 N N . THR A 1 85 ? -3.097 4.425 3.022 1.00 97.00 85 THR A N 1
ATOM 623 C CA . THR A 1 85 ? -2.565 4.597 1.660 1.00 97.00 85 THR A CA 1
ATOM 624 C C . THR A 1 85 ? -1.050 4.467 1.695 1.00 97.00 85 THR A C 1
ATOM 626 O O . THR A 1 85 ? -0.396 5.170 2.462 1.00 97.00 85 THR A O 1
ATOM 629 N N . ILE A 1 86 ? -0.486 3.588 0.866 1.00 97.31 86 ILE A N 1
ATOM 630 C CA . ILE A 1 86 ? 0.957 3.341 0.795 1.00 97.31 86 ILE A CA 1
ATOM 631 C C . ILE A 1 86 ? 1.445 3.582 -0.632 1.00 97.31 86 ILE A C 1
ATOM 633 O O . ILE A 1 86 ? 0.918 3.011 -1.587 1.00 97.31 86 ILE A O 1
ATOM 637 N N . ASN A 1 87 ? 2.503 4.388 -0.743 1.00 96.44 87 ASN A N 1
ATOM 638 C CA . ASN A 1 87 ? 3.275 4.585 -1.965 1.00 96.44 87 ASN A CA 1
ATOM 639 C C . ASN A 1 87 ? 4.718 4.122 -1.718 1.00 96.44 87 ASN A C 1
ATOM 641 O O . ASN A 1 87 ? 5.500 4.829 -1.082 1.00 96.44 87 ASN A O 1
ATOM 645 N N . ALA A 1 88 ? 5.089 2.955 -2.238 1.00 96.31 88 ALA A N 1
ATOM 646 C CA . ALA A 1 88 ? 6.467 2.473 -2.215 1.00 96.31 88 ALA A CA 1
ATOM 647 C C . ALA A 1 88 ? 7.175 2.943 -3.490 1.00 96.31 88 ALA A C 1
ATOM 649 O O . ALA A 1 88 ? 6.951 2.397 -4.564 1.00 96.31 88 ALA A O 1
ATOM 650 N N . THR A 1 89 ? 8.000 3.984 -3.399 1.00 95.50 89 THR A N 1
ATOM 651 C CA . THR A 1 89 ? 8.619 4.606 -4.582 1.00 95.50 89 THR A CA 1
ATOM 652 C C . THR A 1 89 ? 9.980 3.992 -4.890 1.00 95.50 89 THR A C 1
ATOM 654 O O . THR A 1 89 ? 10.818 3.867 -3.999 1.00 95.50 89 THR A O 1
ATOM 657 N N . VAL A 1 90 ? 10.242 3.666 -6.160 1.00 94.56 90 VAL A N 1
ATOM 658 C CA . VAL A 1 90 ? 11.580 3.244 -6.594 1.00 94.56 90 VAL A CA 1
ATOM 659 C C . VAL A 1 90 ? 12.516 4.448 -6.556 1.00 94.56 90 VAL A C 1
ATOM 661 O O . VAL A 1 90 ? 12.251 5.485 -7.175 1.00 94.56 90 VAL A O 1
ATOM 664 N N . LEU A 1 91 ? 13.621 4.315 -5.823 1.00 92.56 91 LEU A N 1
ATOM 665 C CA . LEU A 1 91 ? 14.623 5.370 -5.693 1.00 92.56 91 LEU A CA 1
ATOM 666 C C . LEU A 1 91 ? 15.179 5.762 -7.069 1.00 92.56 91 LEU A C 1
ATOM 668 O O . LEU A 1 91 ? 15.449 4.907 -7.909 1.00 92.56 91 LEU A O 1
ATOM 672 N N . ASN A 1 92 ? 15.347 7.068 -7.293 1.00 90.38 92 ASN A N 1
ATOM 673 C CA . ASN A 1 92 ? 15.821 7.660 -8.552 1.00 90.38 92 ASN A CA 1
ATOM 674 C C . ASN A 1 92 ? 14.948 7.391 -9.797 1.00 90.38 92 ASN A C 1
ATOM 676 O O . ASN A 1 92 ? 15.372 7.698 -10.909 1.00 90.38 92 ASN A O 1
ATOM 680 N N . SER A 1 93 ? 13.712 6.900 -9.633 1.00 91.19 93 SER A N 1
ATOM 681 C CA . SER A 1 93 ? 12.795 6.594 -10.749 1.00 91.19 93 SER A CA 1
ATOM 682 C C . SER A 1 93 ? 12.416 7.790 -11.625 1.00 91.19 93 SER A C 1
ATOM 684 O O . SER A 1 93 ? 12.102 7.606 -12.793 1.00 91.19 93 SER A O 1
ATOM 686 N N . LYS A 1 94 ? 12.485 9.019 -11.103 1.00 86.88 94 LYS A N 1
ATOM 687 C CA . LYS A 1 94 ? 12.200 10.236 -11.886 1.00 86.88 94 LYS A CA 1
ATOM 688 C C . LYS A 1 94 ? 13.195 10.482 -13.021 1.00 86.88 94 LYS A C 1
ATOM 690 O O . LYS A 1 94 ? 12.856 11.159 -13.981 1.00 86.88 94 LYS A O 1
ATOM 695 N N . ASN A 1 95 ? 14.409 9.945 -12.898 1.00 83.94 95 ASN A N 1
ATOM 696 C CA . ASN A 1 95 ? 15.477 10.100 -13.887 1.00 83.94 95 ASN A CA 1
ATOM 697 C C . ASN A 1 95 ? 15.575 8.871 -14.805 1.00 83.94 95 ASN A C 1
ATOM 699 O O . ASN A 1 95 ? 16.609 8.653 -15.436 1.00 83.94 95 ASN A O 1
ATOM 703 N N . ALA A 1 96 ? 14.545 8.021 -14.813 1.00 81.12 96 ALA A N 1
ATOM 704 C CA . ALA A 1 96 ? 14.503 6.854 -15.673 1.00 81.12 96 ALA A CA 1
ATOM 705 C C . ALA A 1 96 ? 14.501 7.262 -17.152 1.00 81.12 96 ALA A C 1
ATOM 707 O O . ALA A 1 96 ? 13.971 8.323 -17.491 1.00 81.12 96 ALA A O 1
ATOM 708 N N . PRO A 1 97 ? 15.052 6.424 -18.045 1.00 75.94 97 PRO A N 1
ATOM 709 C CA . PRO A 1 97 ? 14.943 6.672 -19.475 1.00 75.94 97 PRO A CA 1
ATOM 710 C C . PRO A 1 97 ? 13.461 6.726 -19.875 1.00 75.94 97 PRO A C 1
ATOM 712 O O . PRO A 1 97 ? 12.688 5.842 -19.495 1.00 75.94 97 PRO A O 1
ATOM 715 N N . SER A 1 98 ? 13.067 7.767 -20.612 1.00 67.12 98 SER A N 1
ATOM 716 C CA . SER A 1 98 ? 11.707 7.913 -21.132 1.00 67.12 98 SER A CA 1
ATOM 717 C C . SER A 1 98 ? 11.424 6.853 -22.190 1.00 67.12 98 SER A C 1
ATOM 719 O O . SER A 1 98 ? 12.279 6.554 -23.022 1.00 67.12 98 SER A O 1
ATOM 721 N N . GLU A 1 99 ? 10.212 6.316 -22.177 1.00 63.78 99 GLU A N 1
ATOM 722 C CA . GLU A 1 99 ? 9.728 5.407 -23.211 1.00 63.78 99 GLU A CA 1
ATOM 723 C C . GLU A 1 99 ? 9.045 6.236 -24.288 1.00 63.78 99 GLU A C 1
ATOM 725 O O . GLU A 1 99 ? 8.237 7.111 -23.978 1.00 63.78 99 GLU A O 1
ATOM 730 N N . GLU A 1 100 ? 9.380 5.979 -25.549 1.00 51.38 100 GLU A N 1
ATOM 731 C CA . GLU A 1 100 ? 8.563 6.444 -26.664 1.00 51.38 100 GLU A CA 1
ATOM 732 C C . GLU A 1 100 ? 7.158 5.837 -26.505 1.00 51.38 100 GLU A C 1
ATOM 734 O O . GLU A 1 100 ? 7.005 4.632 -26.300 1.00 51.38 100 GLU A O 1
ATOM 739 N N . GLU A 1 101 ? 6.154 6.713 -26.495 1.00 45.06 101 GLU A N 1
ATOM 740 C CA . GLU A 1 101 ? 4.781 6.478 -26.044 1.00 45.06 101 GLU A CA 1
ATOM 741 C C . GLU A 1 101 ? 4.141 5.204 -26.620 1.00 45.06 101 GLU A C 1
ATOM 743 O O . GLU A 1 101 ? 4.003 5.074 -27.839 1.00 45.06 101 GLU A O 1
ATOM 748 N N . LYS A 1 102 ? 3.666 4.311 -25.735 1.00 40.06 102 LYS A N 1
ATOM 749 C CA . LYS A 1 102 ? 2.426 3.530 -25.905 1.00 40.06 102 LYS A CA 1
ATOM 750 C C . LYS A 1 102 ? 2.010 2.803 -24.618 1.00 40.06 102 LYS A C 1
ATOM 752 O O . LYS A 1 102 ? 2.834 2.234 -23.910 1.00 40.06 102 LYS A O 1
ATOM 757 N N . ASP A 1 103 ? 0.695 2.822 -24.404 1.00 37.81 103 ASP A N 1
ATOM 758 C CA . ASP A 1 103 ? -0.124 2.047 -23.464 1.00 37.81 103 ASP A CA 1
ATOM 759 C C . ASP A 1 103 ? -0.388 2.617 -22.056 1.00 37.81 103 ASP A C 1
ATOM 761 O O . ASP A 1 103 ? 0.213 2.268 -21.034 1.00 37.81 103 ASP A O 1
ATOM 765 N N . GLU A 1 104 ? -1.442 3.441 -22.018 1.00 41.19 104 GLU A N 1
ATOM 766 C CA . GLU A 1 104 ? -2.316 3.652 -20.865 1.00 41.19 104 GLU A CA 1
ATOM 767 C C . GLU A 1 104 ? -3.118 2.370 -20.569 1.00 41.19 104 GLU A C 1
ATOM 769 O O . GLU A 1 104 ? -4.220 2.155 -21.075 1.00 41.19 104 GLU A O 1
ATOM 774 N N . ALA A 1 105 ? -2.589 1.506 -19.703 1.00 41.00 105 ALA A N 1
ATOM 775 C CA . ALA A 1 105 ? -3.419 0.514 -19.029 1.00 41.00 105 ALA A CA 1
ATOM 776 C C . ALA A 1 105 ? -4.280 1.239 -17.982 1.00 41.00 105 ALA A C 1
ATOM 778 O O . ALA A 1 105 ? -3.800 1.638 -16.921 1.00 41.00 105 ALA A O 1
ATOM 779 N N . LYS A 1 106 ? -5.552 1.452 -18.327 1.00 35.50 106 LYS A N 1
ATOM 780 C CA . LYS A 1 106 ? -6.590 1.999 -17.453 1.00 35.50 106 LYS A CA 1
ATOM 781 C C . LYS A 1 106 ? -6.729 1.114 -16.209 1.00 35.50 106 LYS A C 1
ATOM 783 O O . LYS A 1 106 ? -7.180 -0.024 -16.296 1.00 35.50 106 LYS A O 1
ATOM 788 N N . ASP A 1 107 ? -6.331 1.670 -15.073 1.00 38.25 107 ASP A N 1
ATOM 789 C CA . ASP A 1 107 ? -6.440 1.109 -13.727 1.00 38.25 107 ASP A CA 1
ATOM 790 C C . ASP A 1 107 ? -7.928 0.897 -13.381 1.00 38.25 107 ASP A C 1
ATOM 792 O O . ASP A 1 107 ? -8.643 1.826 -12.997 1.00 38.25 107 ASP A O 1
ATOM 796 N N . THR A 1 108 ? -8.453 -0.305 -13.630 1.00 31.80 108 THR A N 1
ATOM 797 C CA . THR A 1 108 ? -9.787 -0.697 -13.167 1.00 31.80 108 THR A CA 1
ATOM 798 C C . THR A 1 108 ? -9.658 -1.326 -11.791 1.00 31.80 108 THR A C 1
ATOM 800 O O . THR A 1 108 ? -9.391 -2.520 -11.659 1.00 31.80 108 THR A O 1
ATOM 803 N N . ASN A 1 109 ? -9.891 -0.499 -10.776 1.00 38.12 109 ASN A N 1
ATOM 804 C CA . ASN A 1 109 ? -10.273 -0.897 -9.428 1.00 38.12 109 ASN A CA 1
ATOM 805 C C . ASN A 1 109 ? -11.473 -1.867 -9.491 1.00 38.12 109 ASN A C 1
ATOM 807 O O . ASN A 1 109 ? -12.619 -1.437 -9.623 1.00 38.12 109 ASN A O 1
ATOM 811 N N . GLY A 1 110 ? -11.199 -3.171 -9.475 1.00 30.25 110 GLY A N 1
ATOM 812 C CA . GLY A 1 110 ? -12.194 -4.240 -9.480 1.00 30.25 110 GLY A CA 1
ATOM 813 C C . GLY A 1 110 ? -12.395 -4.801 -8.079 1.00 30.25 110 GLY A C 1
ATOM 814 O O . GLY A 1 110 ? -11.848 -5.851 -7.757 1.00 30.25 110 GLY A O 1
ATOM 815 N N . GLU A 1 111 ? -13.187 -4.116 -7.257 1.00 32.72 111 GLU A N 1
ATOM 816 C CA . GLU A 1 111 ? -13.773 -4.710 -6.054 1.00 32.72 111 GLU A CA 1
ATOM 817 C C . GLU A 1 111 ? -15.083 -5.393 -6.464 1.00 32.72 111 GLU A C 1
ATOM 819 O O . GLU A 1 111 ? -16.100 -4.748 -6.717 1.00 32.72 111 GLU A O 1
ATOM 824 N N . ALA A 1 112 ? -15.032 -6.716 -6.628 1.00 37.53 112 ALA A N 1
ATOM 825 C CA . ALA A 1 112 ? -16.210 -7.542 -6.829 1.00 37.53 112 ALA A CA 1
ATOM 826 C C . ALA A 1 112 ? -16.885 -7.785 -5.472 1.00 37.53 112 ALA A C 1
ATOM 828 O O . ALA A 1 112 ? -16.478 -8.671 -4.727 1.00 37.53 112 ALA A O 1
ATOM 829 N N . ALA A 1 113 ? -17.935 -7.021 -5.180 1.00 32.97 113 ALA A N 1
ATOM 830 C CA . ALA A 1 113 ? -18.923 -7.356 -4.162 1.00 32.97 113 ALA A CA 1
ATOM 831 C C . ALA A 1 113 ? -20.273 -7.555 -4.864 1.00 32.97 113 ALA A C 1
ATOM 833 O O . ALA A 1 113 ? -20.958 -6.602 -5.232 1.00 32.97 113 ALA A O 1
ATOM 834 N N . LYS A 1 114 ? -20.620 -8.819 -5.118 1.00 35.69 114 LYS A N 1
ATOM 835 C CA . LYS A 1 114 ? -21.984 -9.250 -5.431 1.00 35.69 114 LYS A CA 1
ATOM 836 C C . LYS A 1 114 ? -22.452 -10.057 -4.226 1.00 35.69 114 LYS A C 1
ATOM 838 O O . LYS A 1 114 ? -22.121 -11.233 -4.125 1.00 35.69 114 LYS A O 1
ATOM 843 N N . GLU A 1 115 ? -23.215 -9.426 -3.346 1.00 33.22 115 GLU A N 1
ATOM 844 C CA . GLU A 1 115 ? -24.079 -10.123 -2.396 1.00 33.22 115 GLU A CA 1
ATOM 845 C C . GLU A 1 115 ? -25.531 -9.713 -2.654 1.00 33.22 115 GLU A C 1
ATOM 847 O O . GLU A 1 115 ? -25.833 -8.566 -2.988 1.00 33.22 115 GLU A O 1
ATOM 852 N N . LYS A 1 116 ? -26.379 -10.743 -2.627 1.00 33.41 116 LYS A N 1
ATOM 853 C CA . LYS A 1 116 ? -27.839 -10.746 -2.742 1.00 33.41 116 LYS A CA 1
ATOM 854 C C . LYS A 1 116 ? -28.488 -10.214 -1.461 1.00 33.41 116 LYS A C 1
ATOM 856 O O . LYS A 1 116 ? -27.907 -10.405 -0.403 1.00 33.41 116 LYS A O 1
ATOM 861 N N . GLU A 1 117 ? -29.716 -9.710 -1.593 1.00 33.62 117 GLU A N 1
ATOM 862 C CA . GLU A 1 117 ? -30.982 -10.116 -0.918 1.00 33.62 117 GLU A CA 1
ATOM 863 C C . GLU A 1 117 ? -32.032 -9.014 -1.222 1.00 33.62 117 GLU A C 1
ATOM 865 O O . GLU A 1 117 ? -31.665 -7.841 -1.275 1.00 33.62 117 GLU A O 1
ATOM 870 N N . GLU A 1 118 ? -33.176 -9.333 -1.861 1.00 34.16 118 GLU A N 1
ATOM 871 C CA . GLU A 1 118 ? -34.512 -9.629 -1.254 1.00 34.16 118 GLU A CA 1
ATOM 872 C C . GLU A 1 118 ? -35.029 -8.450 -0.400 1.00 34.16 118 GLU A C 1
ATOM 874 O O . GLU A 1 118 ? -34.254 -7.859 0.333 1.00 34.16 118 GLU A O 1
ATOM 879 N N . GLU A 1 119 ? -36.277 -7.981 -0.365 1.00 36.81 119 GLU A N 1
ATOM 880 C CA . GLU A 1 119 ? -37.616 -8.215 -0.934 1.00 36.81 119 GLU A CA 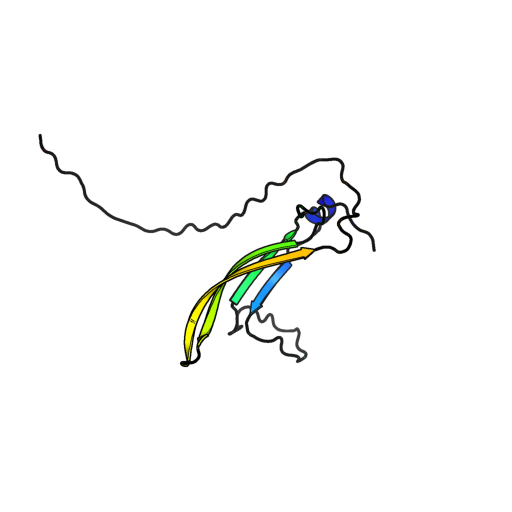1
ATOM 881 C C . GLU A 1 119 ? -38.454 -6.991 -0.450 1.00 36.81 119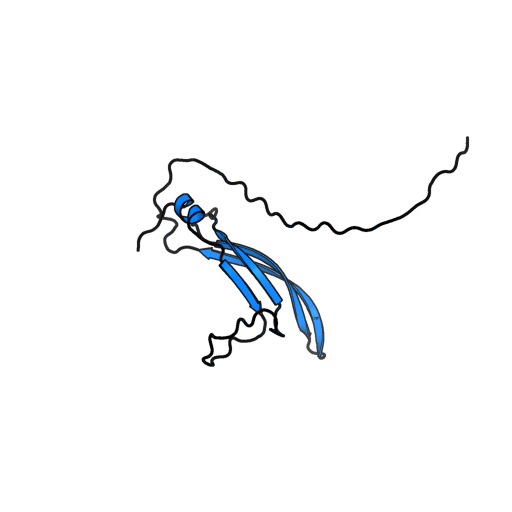 GLU A C 1
ATOM 883 O O . GLU A 1 119 ? -38.107 -6.416 0.577 1.00 36.81 119 GLU A O 1
ATOM 888 N N . GLU A 1 120 ? -39.518 -6.591 -1.159 1.00 37.12 120 GLU A N 1
ATOM 889 C CA . GLU A 1 120 ? -40.784 -5.973 -0.661 1.00 37.12 120 GLU A CA 1
ATOM 890 C C . GLU A 1 120 ? -41.502 -5.383 -1.894 1.00 37.12 120 GLU A C 1
ATOM 892 O O . GLU A 1 120 ? -40.996 -4.479 -2.556 1.00 37.12 120 GLU A O 1
ATOM 897 N N . ASP A 1 121 ? -42.494 -6.058 -2.475 1.00 36.44 121 ASP A N 1
ATOM 898 C CA . ASP A 1 121 ? -43.886 -6.270 -2.032 1.00 36.44 121 ASP A CA 1
ATOM 899 C C . ASP A 1 121 ? -44.812 -5.050 -2.227 1.00 36.44 121 ASP A C 1
ATOM 901 O O . ASP A 1 121 ? -44.578 -3.959 -1.718 1.00 36.44 121 ASP A O 1
ATOM 905 N N . GLY A 1 122 ? -45.908 -5.310 -2.951 1.00 37.47 122 GLY A N 1
ATOM 906 C CA . GLY A 1 122 ? -47.224 -4.726 -2.695 1.00 37.47 122 GLY A CA 1
ATOM 907 C C . GLY A 1 122 ? -47.568 -3.368 -3.309 1.00 37.47 122 GLY A C 1
ATOM 908 O O . GLY A 1 122 ? -47.293 -2.323 -2.726 1.00 37.47 122 GLY A O 1
ATOM 909 N N . GLY A 1 123 ? -48.342 -3.359 -4.404 1.00 33.44 123 GLY A N 1
ATOM 910 C CA . GLY A 1 123 ? -48.966 -2.113 -4.861 1.00 33.44 123 GLY A CA 1
ATOM 911 C C . GLY A 1 123 ? -49.901 -2.157 -6.069 1.00 33.44 123 GLY A C 1
ATOM 912 O O . GLY A 1 123 ? -49.897 -1.201 -6.835 1.00 33.44 123 GLY A O 1
ATOM 913 N N . GLU A 1 124 ? -50.706 -3.206 -6.257 1.00 46.91 124 GLU A N 1
ATOM 914 C CA . GLU A 1 124 ? -51.857 -3.165 -7.175 1.00 46.91 124 GLU A CA 1
ATOM 915 C C . GLU A 1 124 ? -53.135 -2.885 -6.371 1.00 46.91 124 GLU A C 1
ATOM 917 O O . GLU A 1 124 ? -53.542 -3.706 -5.548 1.00 46.91 124 GLU A O 1
ATOM 922 N N . LYS A 1 125 ? -53.762 -1.726 -6.605 1.00 47.28 125 LYS A N 1
ATOM 923 C CA . LYS A 1 125 ? -55.208 -1.523 -6.438 1.00 47.28 125 LYS A CA 1
ATOM 924 C C . LYS A 1 125 ? -55.712 -0.505 -7.456 1.00 47.28 125 LYS A C 1
ATOM 926 O O . LYS A 1 125 ? -55.372 0.674 -7.385 1.00 47.28 125 LYS A O 1
ATOM 931 N N . ASP A 1 126 ? -56.553 -1.003 -8.353 1.00 48.47 126 ASP A N 1
ATOM 932 C CA . ASP A 1 126 ? -57.478 -0.254 -9.197 1.00 48.47 126 ASP A CA 1
ATOM 933 C C . ASP A 1 126 ? -58.376 0.704 -8.400 1.00 48.47 126 ASP A C 1
ATOM 935 O O . ASP A 1 126 ? -58.876 0.341 -7.331 1.00 48.47 126 ASP A O 1
ATOM 939 N N . ALA A 1 127 ? -58.639 1.879 -8.980 1.00 45.22 127 ALA A N 1
ATOM 940 C CA . ALA A 1 127 ? -59.962 2.512 -9.069 1.00 45.22 127 ALA A CA 1
ATOM 941 C C . ALA A 1 127 ? -59.854 3.854 -9.823 1.00 45.22 127 ALA A C 1
ATOM 943 O O . ALA A 1 127 ? -59.335 4.816 -9.261 1.00 45.22 127 ALA A O 1
ATOM 944 N N . GLU A 1 128 ? -60.322 3.910 -11.075 1.00 37.19 128 GLU A N 1
ATOM 945 C CA . GLU A 1 128 ? -61.476 4.723 -11.533 1.00 37.19 128 GLU A CA 1
ATOM 946 C C . GLU A 1 128 ? -61.770 4.463 -13.021 1.00 37.19 128 GLU A C 1
ATOM 948 O O . GLU A 1 128 ? -60.820 4.491 -13.837 1.00 37.19 128 GLU A O 1
#

Foldseek 3Di:
DAAAELVVCLVPDDKDKDWDFPDPDPPDDDPPDPCRPVHPGTFDMWIWHWDADPLQWTDTWTKDWTWDWDQDPVRDTDIDIDIDIDDDTDPPRNVHDYDDDDDDPPDDPDDDDDDDDDDDDDDDDDDD